Protein AF-A0A257JAI6-F1 (afdb_monomer_lite)

Structure (mmCIF, N/CA/C/O backbone):
data_AF-A0A257JAI6-F1
#
_entry.id   AF-A0A257JAI6-F1
#
loop_
_atom_site.group_PDB
_atom_site.id
_atom_site.type_symbol
_atom_site.label_atom_id
_atom_site.label_alt_id
_atom_site.label_comp_id
_atom_site.label_asym_id
_atom_site.label_entity_id
_atom_site.label_seq_id
_atom_site.pdbx_PDB_ins_code
_atom_site.Cartn_x
_atom_site.Cartn_y
_atom_site.Cartn_z
_atom_site.occupancy
_atom_site.B_iso_or_equiv
_atom_site.auth_seq_id
_atom_site.auth_comp_id
_atom_site.auth_asym_id
_atom_site.auth_atom_id
_atom_site.pdbx_PDB_model_num
ATOM 1 N N . GLY A 1 1 ? -9.715 15.902 6.084 1.00 51.62 1 GLY A N 1
ATOM 2 C CA . GLY A 1 1 ? -9.992 14.665 6.830 1.00 51.62 1 GLY A CA 1
ATOM 3 C C . GLY A 1 1 ? -10.882 13.786 5.987 1.00 51.62 1 GLY A C 1
ATOM 4 O O . GLY A 1 1 ? -11.824 14.300 5.397 1.00 51.62 1 GLY A O 1
ATOM 5 N N . LEU A 1 2 ? -10.547 12.507 5.885 1.00 59.03 2 LEU A N 1
ATOM 6 C CA . LEU A 1 2 ? -11.372 11.481 5.256 1.00 59.03 2 LEU A CA 1
ATOM 7 C C . LEU A 1 2 ? -12.216 10.814 6.349 1.00 59.03 2 LEU A C 1
ATOM 9 O O . LEU A 1 2 ? -11.714 10.567 7.445 1.00 59.03 2 LEU A O 1
ATOM 13 N N . ALA A 1 3 ? -13.475 10.504 6.045 1.00 66.31 3 ALA A N 1
ATOM 14 C CA . ALA A 1 3 ? -14.362 9.726 6.913 1.00 66.31 3 ALA A CA 1
ATOM 15 C C . ALA A 1 3 ? -14.749 8.415 6.203 1.00 66.31 3 ALA A C 1
ATOM 17 O O . ALA A 1 3 ? -15.875 8.284 5.726 1.00 66.31 3 ALA A O 1
ATOM 18 N N . PRO A 1 4 ? -13.803 7.472 6.038 1.00 61.03 4 PRO A N 1
ATOM 19 C CA . PRO A 1 4 ? -14.015 6.278 5.223 1.00 61.03 4 PRO A CA 1
ATOM 20 C C . PRO A 1 4 ? -14.845 5.186 5.927 1.00 61.03 4 PRO A C 1
ATOM 22 O O . PRO A 1 4 ? -15.112 4.148 5.327 1.00 61.03 4 PRO A O 1
ATOM 25 N N . GLY A 1 5 ? -15.264 5.400 7.180 1.00 64.88 5 GLY A N 1
ATOM 26 C CA . GLY A 1 5 ? -15.889 4.372 8.012 1.00 64.88 5 GLY A CA 1
ATOM 27 C C . GLY A 1 5 ? -14.850 3.405 8.588 1.00 64.88 5 GLY A C 1
ATOM 28 O O . GLY A 1 5 ? -13.706 3.783 8.831 1.00 64.88 5 GLY A O 1
ATOM 29 N N . ALA A 1 6 ? -15.241 2.151 8.824 1.00 66.31 6 ALA A N 1
ATOM 30 C CA . ALA A 1 6 ? -14.378 1.134 9.423 1.00 66.31 6 ALA A CA 1
ATOM 31 C C . ALA A 1 6 ? -13.223 0.708 8.486 1.00 66.31 6 ALA A C 1
ATOM 33 O O . ALA A 1 6 ? -13.364 -0.225 7.694 1.00 66.31 6 ALA A O 1
ATOM 34 N N . THR A 1 7 ? -12.072 1.373 8.601 1.00 70.19 7 THR A N 1
ATOM 35 C CA . THR A 1 7 ? -10.822 1.054 7.886 1.00 70.19 7 THR A CA 1
ATOM 36 C C . THR A 1 7 ? -9.715 0.681 8.864 1.00 70.19 7 THR A C 1
ATOM 38 O O . THR A 1 7 ? -9.565 1.354 9.881 1.00 70.19 7 THR A O 1
ATOM 41 N N . ASP A 1 8 ? -8.931 -0.348 8.545 1.00 76.00 8 ASP A N 1
ATOM 42 C CA . ASP A 1 8 ? -7.792 -0.812 9.357 1.00 76.00 8 ASP A CA 1
ATOM 43 C C . ASP A 1 8 ? -6.429 -0.529 8.698 1.00 76.00 8 ASP A C 1
ATOM 45 O O . ASP A 1 8 ? -5.380 -0.725 9.310 1.00 76.00 8 ASP A O 1
ATOM 49 N N . GLY A 1 9 ? -6.429 -0.079 7.44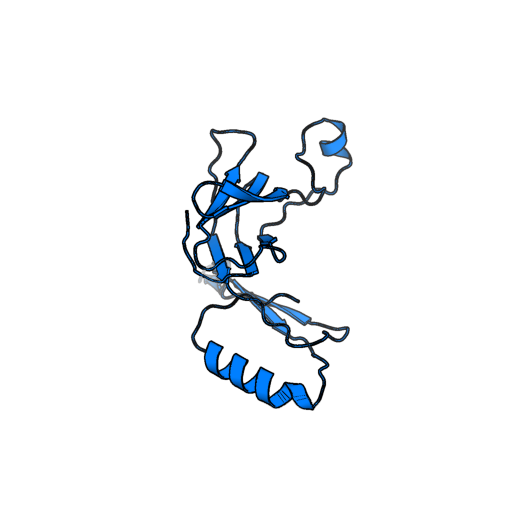0 1.00 74.19 9 GLY A N 1
ATOM 50 C CA . GLY A 1 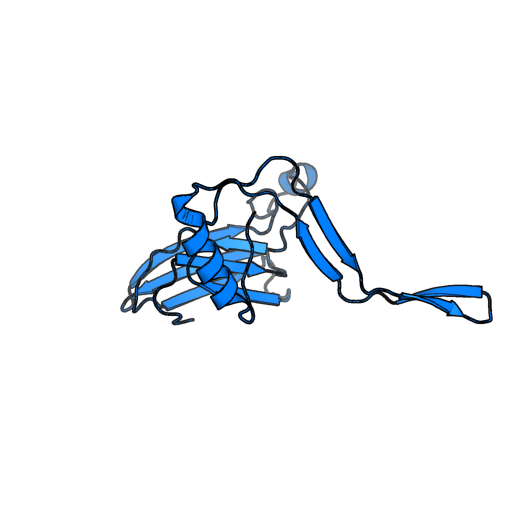9 ? -5.222 0.083 6.648 1.00 74.19 9 GLY A CA 1
ATOM 51 C C . GLY A 1 9 ? -5.299 1.260 5.687 1.00 74.19 9 GLY A C 1
ATOM 52 O O . GLY A 1 9 ? -6.358 1.600 5.153 1.00 74.19 9 GLY A O 1
ATOM 53 N N . GLY A 1 10 ? -4.146 1.877 5.459 1.00 79.88 10 GLY A N 1
ATOM 54 C CA . GLY A 1 10 ? -3.959 2.964 4.516 1.00 79.88 10 GLY A CA 1
ATOM 55 C C . GLY A 1 10 ? -2.653 2.841 3.751 1.00 79.88 10 GLY A C 1
ATOM 56 O O . GLY A 1 10 ? -1.676 2.266 4.230 1.00 79.88 10 GLY A O 1
ATOM 57 N N . ALA A 1 11 ? -2.633 3.407 2.556 1.00 81.44 11 ALA A N 1
ATOM 58 C CA . ALA A 1 11 ? -1.455 3.462 1.719 1.00 81.44 11 ALA A CA 1
ATOM 59 C C . ALA A 1 11 ? -1.380 4.797 0.997 1.00 81.44 11 ALA A C 1
ATOM 61 O O . ALA A 1 11 ? -2.389 5.333 0.532 1.00 81.44 11 ALA A O 1
ATOM 62 N N . VAL A 1 12 ? -0.158 5.295 0.876 1.00 80.12 12 VAL A N 1
ATOM 63 C CA . VAL A 1 12 ? 0.167 6.432 0.024 1.00 80.12 12 VAL A CA 1
ATOM 64 C C . VAL A 1 12 ? 1.160 5.944 -1.016 1.00 80.12 12 VAL A C 1
ATOM 66 O O . VAL A 1 12 ? 2.143 5.294 -0.652 1.00 80.12 12 VAL A O 1
ATOM 69 N N . SER A 1 13 ? 0.906 6.214 -2.294 1.00 81.25 13 SER A N 1
ATOM 70 C CA . SER A 1 13 ? 1.779 5.802 -3.393 1.00 81.25 13 SER A CA 1
ATOM 71 C C . SER A 1 13 ? 2.090 6.944 -4.347 1.00 81.25 13 SER A C 1
ATOM 73 O O . SER A 1 13 ? 1.406 7.971 -4.367 1.00 81.25 13 SER A O 1
ATOM 75 N N . ASP A 1 14 ? 3.164 6.753 -5.115 1.00 78.31 14 ASP A N 1
ATOM 76 C CA . ASP A 1 14 ? 3.725 7.729 -6.054 1.00 78.31 14 ASP A CA 1
ATOM 77 C C . ASP A 1 14 ? 3.801 9.124 -5.429 1.00 78.31 14 ASP A C 1
ATOM 79 O O . ASP A 1 14 ? 3.295 10.114 -5.956 1.00 78.31 14 ASP A O 1
ATOM 83 N N . THR A 1 15 ? 4.341 9.154 -4.210 1.00 78.50 15 THR A N 1
ATOM 84 C CA . THR A 1 15 ? 4.434 10.357 -3.392 1.00 78.50 15 THR A CA 1
ATOM 85 C C . THR A 1 15 ? 5.827 10.934 -3.475 1.00 78.50 15 THR A C 1
ATOM 87 O O . THR A 1 15 ? 6.817 10.209 -3.369 1.00 78.50 15 THR A O 1
ATOM 90 N N . ASP A 1 16 ? 5.882 12.251 -3.607 1.00 82.25 16 ASP A N 1
ATOM 91 C CA . ASP A 1 16 ? 7.112 13.011 -3.511 1.00 82.25 16 ASP A CA 1
ATOM 92 C C . ASP A 1 16 ? 7.036 13.943 -2.297 1.00 82.25 16 ASP A C 1
ATOM 94 O O . ASP A 1 16 ? 6.528 15.066 -2.356 1.00 82.25 16 ASP A O 1
ATOM 98 N N . ALA A 1 17 ? 7.482 13.403 -1.164 1.00 82.44 17 ALA A N 1
ATOM 99 C CA . ALA A 1 17 ? 7.501 14.030 0.151 1.00 82.44 17 ALA A CA 1
ATOM 100 C C . ALA A 1 17 ? 8.676 13.471 0.975 1.00 82.44 17 ALA A C 1
ATOM 102 O O . ALA A 1 17 ? 9.285 12.467 0.610 1.00 82.44 17 ALA A O 1
ATOM 103 N N . GLU A 1 18 ? 8.991 14.117 2.092 1.00 84.12 18 GLU A N 1
ATOM 104 C CA . GLU A 1 18 ? 10.001 13.674 3.064 1.00 84.12 18 GLU A CA 1
ATOM 105 C C . GLU A 1 18 ? 9.395 12.691 4.068 1.00 84.12 18 GLU A C 1
ATOM 107 O O . GLU A 1 18 ? 9.954 11.635 4.367 1.00 84.12 18 GLU A O 1
ATOM 112 N N . SER A 1 19 ? 8.201 13.022 4.562 1.00 85.25 19 SER A N 1
ATOM 113 C CA . SER A 1 19 ? 7.487 12.214 5.542 1.00 85.25 19 SER A CA 1
ATOM 114 C C . SER A 1 19 ? 5.978 12.283 5.346 1.00 85.25 19 SER A C 1
ATOM 116 O O . SER A 1 19 ? 5.446 13.244 4.781 1.00 85.25 19 SER A O 1
ATOM 118 N N . ALA A 1 20 ? 5.290 11.249 5.823 1.00 88.12 20 ALA A N 1
ATOM 119 C CA . ALA A 1 20 ? 3.842 11.205 5.921 1.00 88.12 20 ALA A CA 1
ATOM 120 C C . ALA A 1 20 ? 3.431 10.832 7.346 1.00 88.12 20 ALA A C 1
ATOM 122 O O . ALA A 1 20 ? 3.855 9.813 7.894 1.00 88.12 20 ALA A O 1
ATOM 123 N N . THR A 1 21 ? 2.560 11.649 7.927 1.00 89.62 21 THR A N 1
ATOM 124 C CA . THR A 1 21 ? 1.929 11.406 9.221 1.00 89.62 21 THR A CA 1
ATOM 125 C C . THR A 1 21 ? 0.452 11.100 9.023 1.00 89.62 21 THR A C 1
ATOM 127 O O . THR A 1 21 ? -0.279 11.904 8.448 1.00 89.62 21 THR A O 1
ATOM 130 N N . VAL A 1 22 ? 0.008 9.950 9.522 1.00 88.75 22 VAL A N 1
ATOM 131 C CA . VAL A 1 22 ? -1.403 9.558 9.572 1.00 88.75 22 VAL A CA 1
ATOM 132 C C . VAL A 1 22 ? -1.899 9.711 10.999 1.00 88.75 22 VAL A C 1
ATOM 134 O O . VAL A 1 22 ? -1.319 9.137 11.919 1.00 88.75 22 VAL A O 1
ATOM 137 N N . THR A 1 23 ? -2.986 10.454 11.188 1.00 88.94 23 THR A N 1
ATOM 138 C CA . THR A 1 23 ? -3.669 10.595 12.474 1.00 88.94 23 THR A CA 1
ATOM 139 C C . THR A 1 23 ? -5.116 10.137 12.379 1.00 88.94 23 THR A C 1
ATOM 141 O O . THR A 1 23 ? -5.787 10.348 11.368 1.00 88.94 23 THR A O 1
ATOM 144 N N . LEU A 1 24 ? -5.600 9.505 13.447 1.00 87.44 24 LEU A N 1
ATOM 145 C CA . LEU A 1 24 ? -7.007 9.163 13.623 1.00 87.44 24 LEU A CA 1
ATOM 146 C C . LEU A 1 24 ? -7.572 9.962 14.789 1.00 87.44 24 LEU A C 1
ATOM 148 O O . LEU A 1 24 ? -7.066 9.883 15.915 1.00 87.44 24 LEU A O 1
ATOM 152 N N . THR A 1 25 ? -8.668 10.659 14.523 1.00 88.06 25 THR A N 1
ATOM 153 C CA . THR A 1 25 ? -9.406 11.430 15.518 1.00 88.06 25 THR A CA 1
ATOM 154 C C . THR A 1 25 ? -10.826 10.892 15.625 1.00 88.06 25 THR A C 1
ATOM 156 O O . THR A 1 25 ? -11.506 10.747 14.614 1.00 88.06 25 THR A O 1
ATOM 159 N N . VAL A 1 26 ? -11.304 10.631 16.841 1.00 86.25 26 VAL A N 1
ATOM 160 C CA . VAL A 1 26 ? -12.699 10.242 17.108 1.00 86.25 26 VAL A CA 1
ATOM 161 C C . VAL A 1 26 ? -13.281 11.254 18.082 1.00 86.25 26 VAL A C 1
ATOM 163 O O . VAL A 1 26 ? -12.677 11.546 19.113 1.00 86.25 26 VAL A O 1
ATOM 166 N N . SER A 1 27 ? -14.433 11.832 17.740 1.00 85.12 27 SER A N 1
ATOM 167 C CA . SER A 1 27 ? -15.119 12.831 18.578 1.00 85.12 27 SER A CA 1
ATOM 168 C C . SER A 1 27 ? -14.226 14.006 19.021 1.00 85.12 27 SER A C 1
ATOM 170 O O . SER A 1 27 ? -14.392 14.548 20.109 1.00 85.12 27 SER A O 1
ATOM 172 N N . GLY A 1 28 ? -13.257 14.396 18.185 1.00 81.94 28 GLY A N 1
ATOM 173 C CA . GLY A 1 28 ? -12.327 15.498 18.460 1.00 81.94 28 GLY A CA 1
ATOM 174 C C . GLY A 1 28 ? -11.070 15.128 19.258 1.00 81.94 28 GLY A C 1
ATOM 175 O O . GLY A 1 28 ? -10.186 15.969 19.388 1.00 81.94 28 GLY A O 1
ATOM 176 N N . SER A 1 29 ? -10.933 13.890 19.743 1.00 84.31 29 SER A N 1
ATOM 177 C CA . SER A 1 29 ? -9.711 13.405 20.401 1.00 84.31 29 SER A CA 1
ATOM 178 C C . SER A 1 29 ? -8.861 12.569 19.449 1.00 84.31 29 SER A C 1
ATOM 180 O O . SER A 1 29 ? -9.380 11.687 18.769 1.00 84.31 29 SER A O 1
ATOM 182 N N . GLN A 1 30 ? -7.552 12.830 19.398 1.00 87.69 30 GLN A N 1
ATOM 183 C CA . GLN A 1 30 ? -6.610 12.010 18.634 1.00 87.69 30 GLN A CA 1
ATOM 184 C C . GLN A 1 30 ? -6.343 10.703 19.387 1.00 87.69 30 GLN A C 1
ATOM 186 O O . GLN A 1 30 ? -5.858 10.736 20.516 1.00 87.69 30 GLN A O 1
ATOM 191 N N . 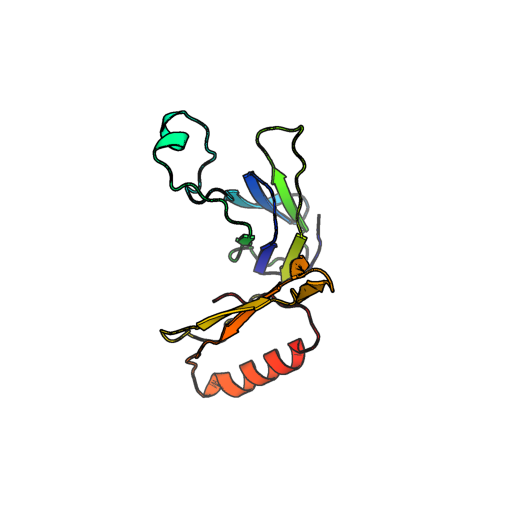LEU A 1 31 ? -6.634 9.564 18.759 1.00 86.25 31 LEU A N 1
ATOM 192 C CA . LEU A 1 31 ? -6.383 8.235 19.336 1.00 86.25 31 LEU A CA 1
ATOM 193 C C . LEU A 1 31 ? -5.177 7.534 18.725 1.00 86.25 31 LEU A C 1
ATOM 195 O O . LEU A 1 31 ? -4.586 6.667 19.360 1.00 86.25 31 LEU A O 1
ATOM 199 N N . TYR A 1 32 ? -4.812 7.899 17.502 1.00 87.75 32 TYR A N 1
ATOM 200 C CA . TYR A 1 32 ? -3.698 7.282 16.806 1.00 87.75 32 TYR A CA 1
ATOM 201 C C . TYR A 1 32 ? -2.929 8.330 16.018 1.00 87.75 32 TYR A C 1
ATOM 203 O O . TYR A 1 32 ? -3.511 9.249 15.440 1.00 87.75 32 TYR A O 1
ATOM 211 N N . THR A 1 33 ? -1.612 8.181 16.017 1.00 91.31 33 THR A N 1
ATOM 212 C CA . THR A 1 33 ? -0.701 8.942 15.176 1.00 91.31 33 THR A CA 1
ATOM 213 C C . THR A 1 33 ? 0.452 8.041 14.783 1.00 91.31 33 THR A C 1
ATOM 215 O O . THR A 1 33 ? 1.005 7.328 15.623 1.00 91.31 33 THR A O 1
ATOM 218 N N . ARG A 1 34 ? 0.815 8.069 13.505 1.00 88.12 34 ARG A N 1
ATOM 219 C CA . ARG A 1 34 ? 1.992 7.375 13.008 1.00 88.12 34 ARG A CA 1
ATOM 220 C C . ARG A 1 34 ? 2.665 8.189 11.926 1.00 88.12 34 ARG A C 1
ATOM 222 O O . ARG A 1 34 ? 2.039 8.536 10.930 1.00 88.12 34 ARG A O 1
ATOM 229 N N . ASN A 1 35 ? 3.946 8.464 12.136 1.00 89.06 35 ASN A N 1
ATOM 230 C CA . ASN A 1 35 ? 4.808 9.131 11.174 1.00 89.06 35 ASN A CA 1
ATOM 231 C C . ASN A 1 35 ? 5.758 8.105 10.544 1.00 89.06 35 ASN A C 1
ATOM 233 O O . ASN A 1 35 ? 6.311 7.258 11.248 1.00 89.06 35 ASN A O 1
ATOM 237 N N . GLN A 1 36 ? 5.926 8.173 9.228 1.00 85.06 36 GLN A N 1
ATOM 238 C CA . GLN A 1 36 ? 6.909 7.400 8.482 1.00 85.06 36 GLN A CA 1
ATOM 239 C C . GLN A 1 36 ? 7.661 8.305 7.499 1.00 85.06 36 GLN A C 1
ATOM 241 O O . GLN A 1 36 ? 7.071 9.176 6.860 1.00 85.06 36 GLN A O 1
ATOM 246 N N . SER A 1 37 ? 8.966 8.063 7.362 1.00 83.94 37 SER A N 1
ATOM 247 C CA . SER A 1 37 ? 9.823 8.745 6.389 1.00 83.94 37 SER A CA 1
ATOM 248 C C . SER A 1 37 ? 9.846 8.001 5.052 1.00 83.94 37 SER A C 1
ATOM 250 O O . SER A 1 37 ? 9.898 6.765 5.011 1.00 83.94 37 SER A O 1
ATOM 252 N N . PHE A 1 38 ? 9.853 8.764 3.958 1.00 80.62 38 PHE A N 1
ATOM 253 C CA . PHE A 1 38 ? 10.113 8.247 2.617 1.00 80.62 38 PHE A CA 1
ATOM 254 C C . PHE A 1 38 ? 11.604 7.986 2.379 1.00 80.62 38 PHE A C 1
ATOM 256 O O . PHE A 1 38 ? 11.948 7.270 1.444 1.00 80.62 38 PHE A O 1
ATOM 263 N N . ASN A 1 39 ? 12.511 8.482 3.218 1.00 79.19 39 ASN A N 1
ATOM 264 C CA . ASN A 1 39 ? 13.930 8.161 3.088 1.00 79.19 39 ASN A CA 1
ATOM 265 C C . ASN A 1 39 ? 14.169 6.687 3.454 1.00 79.19 39 ASN A C 1
ATOM 267 O O . ASN A 1 39 ? 13.611 6.159 4.422 1.00 79.19 39 ASN A O 1
ATOM 271 N N . VAL A 1 40 ? 14.996 5.990 2.671 1.00 69.69 40 VAL A N 1
ATOM 272 C CA . VAL A 1 40 ? 15.295 4.564 2.892 1.00 69.69 40 VAL A CA 1
ATOM 273 C C . VAL A 1 40 ? 15.969 4.334 4.250 1.00 69.69 40 VAL A C 1
ATOM 275 O O . VAL A 1 40 ? 15.682 3.322 4.887 1.00 69.69 40 VAL A O 1
ATOM 278 N N . GLY A 1 41 ? 16.753 5.303 4.736 1.00 63.03 41 GLY A N 1
ATOM 279 C CA . GLY A 1 41 ? 17.342 5.309 6.081 1.00 63.03 41 GLY A CA 1
ATOM 280 C C . GLY A 1 41 ? 16.340 5.474 7.233 1.00 63.03 41 GLY A C 1
ATOM 281 O O . GLY A 1 41 ? 16.689 5.233 8.383 1.00 63.03 41 GLY A O 1
ATOM 282 N N . GLY A 1 42 ? 15.082 5.840 6.955 1.00 60.84 42 GLY A N 1
ATOM 283 C CA . GLY A 1 42 ? 14.044 6.043 7.973 1.00 60.84 42 GLY A CA 1
ATOM 284 C C . GLY A 1 42 ? 14.134 7.376 8.727 1.00 60.84 42 GLY A C 1
ATOM 285 O O . GLY A 1 42 ? 13.200 7.720 9.450 1.00 60.84 42 GLY A O 1
ATOM 286 N N . THR A 1 43 ? 15.202 8.143 8.520 1.00 59.28 43 THR A N 1
ATOM 287 C CA . THR A 1 43 ? 15.445 9.481 9.074 1.00 59.28 43 THR A CA 1
ATOM 288 C C . THR A 1 43 ? 15.458 10.541 7.971 1.00 59.28 43 THR A C 1
ATOM 290 O O . THR A 1 43 ? 15.706 10.243 6.802 1.00 59.28 43 THR A O 1
ATOM 293 N N . ALA A 1 44 ? 15.130 11.789 8.313 1.00 53.72 44 ALA A N 1
ATOM 294 C CA . ALA A 1 44 ? 15.420 12.925 7.436 1.00 53.72 44 ALA A CA 1
ATOM 295 C C . ALA A 1 44 ? 16.947 13.039 7.264 1.00 53.72 44 ALA A C 1
ATOM 297 O O . ALA A 1 44 ? 17.684 12.833 8.235 1.00 53.72 44 ALA A O 1
ATOM 298 N N . ILE A 1 45 ? 17.428 13.316 6.047 1.00 54.47 45 ILE A N 1
ATOM 299 C CA . ILE A 1 45 ? 18.866 13.499 5.789 1.00 54.47 45 ILE A CA 1
ATOM 300 C C . ILE A 1 45 ? 19.245 14.890 6.306 1.00 54.47 45 ILE A C 1
ATOM 302 O O . ILE A 1 45 ? 19.251 15.859 5.556 1.00 54.47 45 ILE A O 1
ATOM 306 N N . ASP A 1 46 ? 19.539 14.982 7.601 1.00 54.94 46 ASP A N 1
ATOM 307 C CA . ASP A 1 46 ? 19.612 16.272 8.307 1.00 54.94 46 ASP A CA 1
ATOM 308 C C . ASP A 1 46 ? 21.031 16.617 8.811 1.00 54.94 46 ASP A C 1
ATOM 310 O O . ASP A 1 46 ? 21.249 17.540 9.593 1.00 54.94 46 ASP A O 1
ATOM 314 N N . ASN A 1 47 ? 22.050 15.855 8.393 1.00 52.09 47 ASN A N 1
ATOM 315 C CA . ASN A 1 47 ? 23.447 16.159 8.702 1.00 52.09 47 ASN A CA 1
ATOM 316 C C . ASN A 1 47 ? 24.421 15.646 7.624 1.00 52.09 47 ASN A C 1
ATOM 318 O O . ASN A 1 47 ? 24.108 14.761 6.825 1.00 52.09 47 ASN A O 1
ATOM 322 N N . TRP A 1 48 ? 25.638 16.207 7.627 1.00 56.66 48 TRP A N 1
ATOM 323 C CA . TRP A 1 48 ? 26.698 15.887 6.661 1.00 56.66 48 TRP A CA 1
ATOM 324 C C . TRP A 1 48 ? 27.056 14.394 6.632 1.00 56.66 48 TRP A C 1
ATOM 326 O O . TRP A 1 48 ? 27.438 13.877 5.588 1.00 56.66 48 TRP A O 1
ATOM 336 N N . PHE A 1 49 ? 26.941 13.696 7.764 1.00 48.50 49 PHE A N 1
ATOM 337 C CA . PHE A 1 49 ? 27.307 12.290 7.886 1.00 48.50 49 PHE A CA 1
ATOM 338 C C . PHE A 1 49 ? 26.249 11.390 7.232 1.00 48.50 49 PHE A C 1
ATOM 340 O O . PHE A 1 49 ? 26.596 10.497 6.462 1.00 48.50 49 PHE A O 1
ATOM 347 N N . SER A 1 50 ? 24.963 11.682 7.443 1.00 54.19 50 SER A N 1
ATOM 348 C CA . SER A 1 50 ? 23.847 11.003 6.778 1.00 54.19 50 SER A CA 1
ATOM 349 C C . SER A 1 50 ? 23.923 11.132 5.254 1.00 54.19 50 SER A C 1
ATOM 351 O O . SER A 1 50 ? 23.667 10.161 4.553 1.00 54.19 50 SER A O 1
ATOM 353 N N . TRP A 1 51 ? 24.385 12.273 4.727 1.00 53.72 51 TRP A N 1
ATOM 354 C CA . TRP A 1 51 ? 24.600 12.450 3.284 1.00 53.72 51 TRP A CA 1
ATOM 355 C C . TRP A 1 51 ? 25.606 11.442 2.700 1.00 53.72 51 TRP A C 1
ATOM 357 O O . TRP A 1 51 ? 25.386 10.906 1.617 1.00 53.72 51 TRP A O 1
ATOM 367 N N . PHE A 1 52 ? 26.716 11.182 3.402 1.00 53.22 52 PHE A N 1
ATOM 368 C CA . PHE A 1 52 ? 27.793 10.320 2.897 1.00 53.22 52 PHE A CA 1
ATOM 369 C C . PHE A 1 52 ? 27.582 8.831 3.179 1.00 53.22 52 PHE A C 1
ATOM 371 O O . PHE A 1 52 ? 28.133 8.003 2.452 1.00 53.22 52 PHE A O 1
ATOM 378 N N . PHE A 1 53 ? 26.844 8.488 4.237 1.00 52.75 53 PHE A N 1
ATOM 379 C CA . PHE A 1 53 ? 26.853 7.131 4.786 1.00 52.75 53 PHE A CA 1
ATOM 380 C C . PHE A 1 53 ? 25.472 6.487 4.946 1.00 52.75 53 PHE A C 1
ATOM 382 O O . PHE A 1 53 ? 25.419 5.288 5.225 1.00 52.75 53 PHE A O 1
ATOM 389 N N . GLU A 1 54 ? 24.361 7.211 4.758 1.00 57.88 54 GLU A N 1
ATOM 390 C CA . GLU A 1 54 ? 23.051 6.558 4.693 1.00 57.88 54 GLU A CA 1
ATOM 391 C C . GLU A 1 54 ? 22.810 5.916 3.318 1.00 57.88 54 GLU A C 1
ATOM 393 O O . GLU A 1 54 ? 23.305 6.401 2.296 1.00 57.88 54 GLU A O 1
ATOM 398 N N . PRO A 1 55 ? 22.028 4.823 3.259 1.00 54.00 55 PRO A N 1
ATOM 399 C CA . PRO A 1 55 ? 21.584 4.259 1.994 1.00 54.00 55 PRO A CA 1
ATOM 400 C C . PRO A 1 55 ? 20.829 5.319 1.179 1.00 54.00 55 PRO A C 1
ATOM 402 O O . PRO A 1 55 ? 19.711 5.706 1.525 1.00 54.00 55 PRO A O 1
ATOM 405 N N . VAL A 1 56 ? 21.438 5.786 0.087 1.00 57.34 56 VAL A N 1
ATOM 406 C CA . VAL A 1 56 ? 20.832 6.786 -0.797 1.00 57.34 56 VAL A CA 1
ATOM 407 C C . VAL A 1 56 ? 19.653 6.147 -1.524 1.00 57.34 56 VAL A C 1
ATOM 409 O O . VAL A 1 56 ? 19.819 5.311 -2.411 1.00 57.34 56 VAL A O 1
ATOM 412 N N . GLY A 1 57 ? 18.442 6.533 -1.135 1.00 62.69 57 GLY A N 1
ATOM 413 C CA . GLY A 1 57 ? 17.220 6.085 -1.781 1.00 62.69 57 GLY A CA 1
ATOM 414 C C . GLY A 1 57 ? 15.989 6.724 -1.156 1.00 62.69 57 GLY A C 1
ATOM 415 O O . GLY A 1 57 ? 15.919 6.921 0.058 1.00 62.69 57 GLY A O 1
ATOM 416 N N . ARG A 1 58 ? 14.997 7.022 -1.996 1.00 69.94 58 ARG A N 1
ATOM 417 C CA . ARG A 1 58 ? 13.654 7.411 -1.566 1.00 69.94 58 ARG A CA 1
ATOM 418 C C . ARG A 1 58 ? 12.675 6.299 -1.903 1.00 69.94 58 ARG A C 1
ATOM 420 O O . ARG A 1 58 ? 12.650 5.784 -3.019 1.00 69.94 58 ARG A O 1
ATOM 427 N N . LYS A 1 59 ? 11.859 5.940 -0.925 1.00 78.69 59 LYS A N 1
ATOM 428 C CA . LYS A 1 59 ? 10.622 5.196 -1.117 1.00 78.69 59 LYS A CA 1
ATOM 429 C C . LYS A 1 59 ? 9.648 6.134 -1.821 1.00 78.69 59 LYS A C 1
ATOM 431 O O . LYS A 1 59 ? 9.588 7.312 -1.497 1.00 78.69 59 LYS A O 1
ATOM 436 N N . SER A 1 60 ? 8.869 5.611 -2.756 1.00 76.75 60 SER A N 1
ATOM 437 C CA . SER A 1 60 ? 7.767 6.355 -3.380 1.00 76.75 60 SER A CA 1
ATOM 438 C C . SER A 1 60 ? 6.411 5.996 -2.772 1.00 76.75 60 SER A C 1
ATOM 440 O O . SER A 1 60 ? 5.379 6.510 -3.197 1.00 76.75 60 SER A O 1
ATOM 442 N N . SER A 1 61 ? 6.370 5.052 -1.827 1.00 81.50 61 SER A N 1
ATOM 443 C CA . SER A 1 61 ? 5.131 4.559 -1.225 1.00 81.50 61 SER A CA 1
ATOM 444 C C . SER A 1 61 ? 5.339 4.164 0.233 1.00 81.50 61 SER A C 1
ATOM 446 O O . SER A 1 61 ? 6.396 3.638 0.588 1.00 81.50 61 SER A O 1
ATOM 448 N N . LEU A 1 62 ? 4.324 4.401 1.063 1.00 84.00 62 LEU A N 1
ATOM 449 C CA . LEU A 1 62 ? 4.295 4.049 2.485 1.00 84.00 62 LEU A CA 1
ATOM 450 C C . LEU A 1 62 ? 2.985 3.336 2.824 1.00 84.00 62 LEU A C 1
ATOM 452 O O . LEU A 1 62 ? 1.925 3.673 2.292 1.00 84.00 62 LEU A O 1
ATOM 456 N N . LEU A 1 63 ? 3.075 2.358 3.727 1.00 85.19 63 LEU A N 1
ATOM 457 C CA . LEU A 1 63 ? 1.954 1.536 4.176 1.00 85.19 63 LEU A CA 1
ATOM 458 C C . LEU A 1 63 ? 1.718 1.745 5.675 1.00 85.19 63 LEU A C 1
ATOM 460 O O . LEU A 1 63 ? 2.638 1.649 6.492 1.00 85.19 63 LEU A O 1
ATOM 464 N N . PHE A 1 64 ? 0.463 1.983 6.033 1.00 86.12 64 PHE A N 1
ATOM 465 C CA . PHE A 1 64 ? -0.020 2.156 7.398 1.00 86.12 64 PHE A CA 1
ATOM 466 C C . PHE A 1 64 ? -1.045 1.056 7.672 1.00 86.12 64 PHE A C 1
ATOM 468 O O . PHE A 1 64 ? -2.227 1.230 7.404 1.00 86.12 64 PHE A O 1
ATOM 475 N N . LEU A 1 65 ? -0.579 -0.103 8.134 1.00 84.25 65 LEU A N 1
ATOM 476 C CA . LEU A 1 65 ? -1.386 -1.328 8.277 1.00 84.25 65 LEU A CA 1
ATOM 477 C C . LEU A 1 65 ? -1.921 -1.554 9.701 1.00 84.25 65 LEU A C 1
ATOM 479 O O . LEU A 1 65 ? -2.558 -2.560 9.987 1.00 84.25 65 LEU A O 1
ATOM 483 N N . ASP A 1 66 ? -1.626 -0.633 10.606 1.00 83.75 66 ASP A N 1
ATOM 484 C CA . ASP A 1 66 ? -1.894 -0.692 12.041 1.00 83.75 66 ASP A CA 1
ATOM 485 C C . ASP A 1 66 ? -2.865 0.410 12.486 1.00 83.75 66 ASP A C 1
ATOM 487 O O . ASP A 1 66 ? -2.846 0.834 13.640 1.00 83.75 66 ASP A O 1
ATOM 491 N N . VAL A 1 67 ? -3.708 0.901 11.570 1.00 83.38 67 VAL A N 1
ATOM 492 C CA . VAL A 1 67 ? -4.685 1.948 11.882 1.00 83.38 67 VAL A CA 1
ATOM 493 C C . VAL A 1 67 ? -5.842 1.324 12.672 1.00 83.38 67 VAL A C 1
ATOM 495 O O . VAL A 1 67 ? -6.493 0.404 12.177 1.00 83.38 67 VAL A O 1
ATOM 498 N N . PRO A 1 68 ? -6.150 1.803 13.891 1.00 83.00 68 PRO A N 1
ATOM 499 C CA . PRO A 1 68 ? -7.279 1.285 14.653 1.00 83.00 68 PRO A CA 1
ATOM 500 C C . PRO A 1 68 ? -8.623 1.527 13.951 1.00 83.00 68 PRO A C 1
ATOM 502 O O . PRO A 1 68 ? -8.884 2.619 13.446 1.00 83.00 68 PRO A O 1
ATOM 505 N N . VAL A 1 69 ? -9.509 0.529 13.981 1.00 81.50 69 VAL A N 1
ATOM 506 C CA . VAL A 1 69 ? -10.824 0.599 13.328 1.00 81.50 69 VAL A CA 1
ATOM 507 C C . VAL A 1 69 ? -11.831 1.329 14.211 1.00 81.50 69 VAL A C 1
ATOM 509 O O . VAL A 1 69 ? -12.174 0.852 15.291 1.00 81.50 69 VAL A O 1
ATOM 512 N N . TYR A 1 70 ? -12.364 2.450 13.721 1.00 80.25 70 TYR A N 1
ATOM 513 C CA . TYR A 1 70 ? -13.440 3.193 14.378 1.00 80.25 70 TYR A CA 1
ATOM 514 C C . TYR A 1 70 ? -14.479 3.667 13.359 1.00 80.25 70 TYR A C 1
ATOM 516 O O . TYR A 1 70 ? -14.138 4.324 12.381 1.00 80.25 70 TYR A O 1
ATOM 524 N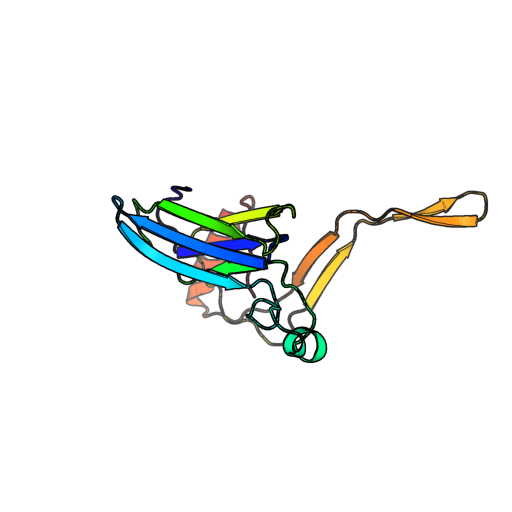 N . GLU A 1 71 ? -15.758 3.378 13.610 1.00 72.44 71 GLU A N 1
ATOM 525 C CA . GLU A 1 71 ? -16.866 3.709 12.698 1.00 72.44 71 GLU A CA 1
ATOM 526 C C . GLU A 1 71 ? -17.031 5.224 12.484 1.00 72.44 71 GLU A C 1
ATOM 528 O O . GLU A 1 71 ? -17.239 5.674 11.361 1.00 72.44 71 GLU A O 1
ATOM 533 N N . ALA A 1 72 ? -16.861 6.018 13.546 1.00 78.56 72 ALA A N 1
ATOM 534 C CA . ALA A 1 72 ? -16.919 7.483 13.513 1.00 78.56 72 ALA A CA 1
ATOM 535 C C . ALA A 1 72 ? -15.524 8.147 13.478 1.00 78.56 72 ALA A C 1
ATOM 537 O O . ALA A 1 72 ? -15.360 9.293 13.902 1.00 78.56 72 ALA A O 1
ATOM 538 N N . GLY A 1 73 ? -14.498 7.414 13.036 1.00 80.75 73 GLY A N 1
ATOM 539 C CA . GLY A 1 73 ? -13.129 7.913 12.953 1.00 80.75 73 GLY A CA 1
ATOM 540 C C . GLY A 1 73 ? -12.900 8.847 11.765 1.00 80.75 73 GLY A C 1
ATOM 541 O O . GLY A 1 73 ? -13.320 8.567 10.643 1.00 80.75 73 GLY A O 1
ATOM 542 N N . VAL A 1 74 ? -12.194 9.952 12.003 1.00 84.56 74 VAL A N 1
ATOM 543 C CA . VAL A 1 74 ? -11.693 10.854 10.960 1.00 84.56 74 VAL A CA 1
ATOM 544 C C . VAL A 1 74 ? -10.200 10.626 10.796 1.00 84.56 74 VAL A C 1
ATOM 546 O O . VAL A 1 74 ? -9.424 10.885 11.718 1.00 84.56 74 VAL A O 1
ATOM 549 N N . ILE A 1 75 ? -9.797 10.183 9.607 1.00 86.56 75 ILE A N 1
ATOM 550 C CA . ILE A 1 75 ? -8.390 10.005 9.253 1.00 86.56 75 ILE A CA 1
ATOM 551 C C . ILE A 1 75 ? -7.868 11.288 8.609 1.00 86.56 75 ILE A C 1
ATOM 553 O O . ILE A 1 75 ? -8.459 11.830 7.669 1.00 86.56 75 ILE A O 1
ATOM 557 N N . THR A 1 76 ? -6.737 11.778 9.103 1.00 87.94 76 THR A N 1
ATOM 558 C CA . THR A 1 76 ? -6.007 12.897 8.508 1.00 87.94 76 THR A CA 1
ATOM 559 C C . THR A 1 76 ? -4.620 12.432 8.108 1.00 87.94 76 THR A C 1
ATOM 561 O O . THR A 1 76 ? -3.919 11.802 8.891 1.00 87.94 76 THR A O 1
ATOM 564 N N . VAL A 1 77 ? -4.236 12.735 6.870 1.00 87.75 77 VAL A N 1
ATOM 565 C CA . VAL A 1 77 ? -2.902 12.448 6.346 1.00 87.75 77 VAL A CA 1
ATOM 566 C C . VAL A 1 77 ? -2.226 13.770 6.057 1.00 87.75 77 VAL A C 1
ATOM 568 O O . VAL A 1 77 ? -2.748 14.579 5.290 1.00 87.75 77 VAL A O 1
ATOM 571 N N . THR A 1 78 ? -1.074 13.975 6.677 1.00 89.31 78 THR A N 1
ATOM 572 C CA . THR A 1 78 ? -0.239 15.155 6.493 1.00 89.31 78 THR A CA 1
ATOM 573 C C . THR A 1 78 ? 1.073 14.710 5.877 1.00 89.31 78 THR A C 1
ATOM 575 O O . THR A 1 78 ? 1.764 13.870 6.445 1.00 89.31 78 THR A O 1
ATOM 578 N N . MET A 1 79 ? 1.416 15.268 4.722 1.00 87.25 79 MET A N 1
ATOM 579 C CA . MET A 1 79 ? 2.686 15.017 4.043 1.00 87.25 79 MET A CA 1
ATOM 580 C C . MET A 1 79 ? 3.516 16.291 4.075 1.00 87.25 79 MET A C 1
ATOM 582 O O . MET A 1 79 ? 2.977 17.378 3.862 1.00 87.25 79 MET A O 1
ATOM 586 N N . THR A 1 80 ? 4.807 16.164 4.358 1.00 87.88 80 THR A N 1
ATOM 587 C CA . THR A 1 80 ? 5.700 17.315 4.526 1.00 87.88 80 THR A CA 1
ATOM 588 C C . THR A 1 80 ? 6.989 17.148 3.739 1.00 87.88 80 THR A C 1
ATOM 590 O O . THR A 1 80 ? 7.399 16.034 3.407 1.00 87.88 80 THR A O 1
ATOM 593 N N . ARG A 1 81 ? 7.626 18.284 3.457 1.00 82.50 81 ARG A N 1
ATOM 594 C CA . ARG A 1 81 ? 9.012 18.404 3.009 1.00 82.50 81 ARG A CA 1
ATOM 595 C C . ARG A 1 81 ? 9.747 19.382 3.909 1.00 82.50 81 ARG A C 1
ATOM 597 O O . ARG A 1 81 ? 9.109 20.266 4.482 1.00 82.50 81 ARG A O 1
ATOM 604 N N . ASP A 1 82 ? 11.064 19.241 3.977 1.00 78.56 82 ASP A N 1
ATOM 605 C CA . ASP A 1 82 ? 11.910 20.118 4.787 1.00 78.56 82 ASP A CA 1
ATOM 606 C C . ASP A 1 82 ? 11.912 21.559 4.263 1.00 78.56 82 ASP A C 1
ATOM 608 O O . ASP A 1 82 ? 11.876 22.513 5.041 1.00 78.56 82 ASP A O 1
ATOM 612 N N . ASN A 1 83 ? 11.875 21.733 2.937 1.00 75.81 83 ASN A N 1
ATOM 613 C CA . ASN A 1 83 ? 11.711 23.038 2.311 1.00 75.81 83 ASN A CA 1
ATOM 614 C C . ASN A 1 83 ? 10.226 23.313 1.990 1.00 75.81 83 ASN A C 1
ATOM 616 O O . ASN A 1 83 ? 9.662 22.644 1.121 1.00 75.81 83 ASN A O 1
ATOM 620 N N . PRO A 1 84 ? 9.589 24.331 2.601 1.00 72.75 84 PRO A N 1
ATOM 621 C CA . PRO A 1 84 ? 8.187 24.673 2.340 1.00 72.75 84 PRO A CA 1
ATOM 622 C C . PRO A 1 84 ? 7.912 25.158 0.910 1.00 72.75 84 PRO A C 1
ATOM 624 O O . PRO A 1 84 ? 6.754 25.219 0.502 1.00 72.75 84 PRO A O 1
ATOM 627 N N . ALA A 1 85 ? 8.951 25.558 0.168 1.00 74.75 85 ALA A N 1
ATOM 628 C CA . ALA A 1 85 ? 8.834 25.977 -1.228 1.00 74.75 85 ALA A CA 1
ATOM 629 C C . ALA A 1 85 ? 8.761 24.794 -2.209 1.00 74.75 85 ALA A C 1
ATOM 631 O O . ALA A 1 85 ? 8.374 24.984 -3.364 1.00 74.75 85 ALA A O 1
ATOM 632 N N . ASP A 1 86 ? 9.121 23.588 -1.766 1.00 80.94 86 ASP A N 1
ATOM 633 C CA . ASP A 1 86 ? 9.068 22.397 -2.601 1.00 80.94 86 ASP A CA 1
ATOM 634 C C . ASP A 1 86 ? 7.637 21.858 -2.666 1.00 80.94 86 ASP A C 1
ATOM 636 O O . ASP A 1 86 ? 6.926 21.753 -1.663 1.00 80.94 86 ASP A O 1
ATOM 640 N N . LEU A 1 87 ? 7.215 21.462 -3.865 1.00 79.44 87 LEU A N 1
ATOM 641 C CA . LEU A 1 87 ? 5.902 20.866 -4.065 1.00 79.44 87 LEU A CA 1
ATOM 642 C C . LEU A 1 87 ? 5.848 19.468 -3.437 1.00 79.44 87 LEU A C 1
ATOM 644 O O . LEU A 1 87 ? 6.706 18.615 -3.675 1.00 79.44 87 LEU A O 1
ATOM 648 N N . VAL A 1 88 ? 4.791 19.233 -2.664 1.00 84.81 88 VAL A N 1
ATOM 649 C CA . VAL A 1 88 ? 4.393 17.900 -2.212 1.00 84.81 88 VAL A CA 1
ATOM 650 C C . VAL A 1 88 ? 3.388 17.348 -3.214 1.00 84.81 88 VAL A C 1
ATOM 652 O O . VAL A 1 88 ? 2.396 18.007 -3.529 1.00 84.81 88 VAL A O 1
ATOM 655 N N . SER A 1 89 ? 3.629 16.137 -3.712 1.00 84.56 89 SER A N 1
ATOM 656 C CA . SER A 1 89 ? 2.707 15.452 -4.623 1.00 84.56 89 SER A CA 1
ATOM 657 C C . SER A 1 89 ? 2.399 14.043 -4.131 1.00 84.56 89 SER A C 1
ATOM 659 O O . SER A 1 89 ? 3.233 13.410 -3.493 1.00 84.56 89 SER A O 1
ATOM 661 N N . CYS A 1 90 ? 1.183 13.570 -4.400 1.00 82.69 90 CYS A N 1
ATOM 662 C CA . CYS A 1 90 ? 0.704 12.239 -4.043 1.00 82.69 90 CYS A CA 1
ATOM 663 C C . CYS A 1 90 ? -0.145 11.710 -5.200 1.00 82.69 90 CYS A C 1
ATOM 665 O O . CYS A 1 90 ? -1.200 12.276 -5.493 1.00 82.69 90 CYS A O 1
ATOM 667 N N . GLY A 1 91 ? 0.308 10.636 -5.848 1.00 79.44 91 GLY A N 1
ATOM 668 C CA . GLY A 1 91 ? -0.412 10.022 -6.963 1.00 79.44 91 GLY A CA 1
ATOM 669 C C . GLY A 1 91 ? -1.657 9.252 -6.526 1.00 79.44 91 GLY A C 1
ATOM 670 O O . GLY A 1 91 ? -2.702 9.372 -7.164 1.00 79.44 91 GLY A O 1
ATOM 671 N N . ALA A 1 92 ? -1.583 8.507 -5.418 1.00 81.81 92 ALA A N 1
ATOM 672 C CA . ALA A 1 92 ? -2.756 7.841 -4.859 1.00 81.81 92 ALA A CA 1
ATOM 673 C C . ALA A 1 92 ? -2.729 7.769 -3.330 1.00 81.81 92 ALA A C 1
ATOM 675 O O . ALA A 1 92 ? -1.704 7.489 -2.708 1.00 81.81 92 ALA A O 1
ATOM 676 N N . LEU A 1 93 ? -3.906 7.980 -2.741 1.00 84.12 93 LEU A N 1
ATOM 677 C CA . LEU A 1 93 ? -4.172 7.809 -1.320 1.00 84.12 93 LEU A CA 1
ATOM 678 C C . LEU A 1 93 ? -5.332 6.829 -1.167 1.00 84.12 93 LEU A C 1
ATOM 680 O O . LEU A 1 93 ? -6.442 7.111 -1.618 1.00 84.12 93 LEU A O 1
ATOM 684 N N . LEU A 1 94 ? -5.074 5.685 -0.541 1.00 84.00 94 LEU A N 1
ATOM 685 C CA . LEU A 1 94 ? -6.061 4.628 -0.357 1.00 84.00 94 LEU A CA 1
ATOM 686 C C . LEU A 1 94 ? -6.236 4.336 1.129 1.00 84.00 94 LEU A C 1
ATOM 688 O O . LEU A 1 94 ? -5.255 4.195 1.852 1.00 84.00 94 LEU A O 1
ATOM 692 N N . PHE A 1 95 ? -7.486 4.199 1.563 1.00 83.88 95 PHE A N 1
ATOM 693 C CA . PHE A 1 95 ? -7.846 3.682 2.881 1.00 83.88 95 PHE A CA 1
ATOM 694 C C . PHE A 1 95 ? -8.907 2.611 2.717 1.00 83.88 95 PHE A C 1
ATOM 696 O O . PHE A 1 95 ? -9.838 2.767 1.925 1.00 83.88 95 PHE A O 1
ATOM 703 N N . GLY A 1 96 ? -8.760 1.519 3.452 1.00 82.50 96 GLY A N 1
ATOM 704 C CA . GLY A 1 96 ? -9.640 0.376 3.311 1.00 82.50 96 GLY A CA 1
ATOM 705 C C . GLY A 1 96 ? -9.473 -0.631 4.431 1.00 82.50 96 GLY A C 1
ATOM 706 O O . GLY A 1 96 ? -8.856 -0.356 5.461 1.00 82.50 96 GLY A O 1
ATOM 707 N N . ARG A 1 97 ? -10.071 -1.799 4.209 1.00 82.00 97 ARG A N 1
ATOM 708 C CA . ARG A 1 97 ? -9.931 -2.952 5.086 1.00 82.00 97 ARG A CA 1
ATOM 709 C C . ARG A 1 97 ? -8.950 -3.945 4.480 1.00 82.00 97 ARG A C 1
ATOM 711 O O . ARG A 1 97 ? -9.049 -4.260 3.294 1.00 82.00 97 ARG A O 1
ATOM 718 N N . GLN A 1 98 ? -8.029 -4.430 5.290 1.00 83.69 98 GLN A N 1
ATOM 719 C CA . GLN A 1 98 ? -7.041 -5.417 4.912 1.00 83.69 98 GLN A CA 1
ATOM 720 C C . GLN A 1 98 ? -7.696 -6.793 4.818 1.00 83.69 98 GLN A C 1
ATOM 722 O O . GLN A 1 98 ? -8.610 -7.139 5.569 1.00 83.69 98 GLN A O 1
ATOM 727 N N . PHE A 1 99 ? -7.228 -7.586 3.861 1.00 82.38 99 PHE A N 1
ATOM 728 C CA . PHE A 1 99 ? -7.657 -8.964 3.688 1.00 82.38 99 PHE A CA 1
ATOM 729 C C . PHE A 1 99 ? -6.440 -9.829 3.376 1.00 82.38 99 PHE A C 1
ATOM 731 O O . PHE A 1 99 ? -5.848 -9.720 2.302 1.00 82.38 99 PHE A O 1
ATOM 738 N N . THR A 1 100 ? -6.061 -10.678 4.328 1.00 82.88 100 THR A N 1
ATOM 739 C CA . THR A 1 100 ? -4.927 -11.592 4.179 1.00 82.88 100 THR A CA 1
ATOM 740 C C . THR A 1 100 ? -5.367 -12.848 3.437 1.00 82.88 100 THR A C 1
ATOM 742 O O . THR A 1 100 ? -6.295 -13.531 3.863 1.00 82.88 100 THR A O 1
ATOM 745 N N . ILE A 1 101 ? -4.690 -13.159 2.331 1.00 82.44 101 ILE A N 1
ATOM 746 C CA . ILE A 1 101 ? -5.015 -14.311 1.477 1.00 82.44 101 ILE A CA 1
ATOM 747 C C . ILE A 1 101 ? -4.256 -15.574 1.905 1.00 82.44 101 ILE A C 1
ATOM 749 O O . ILE A 1 101 ? -4.803 -16.673 1.837 1.00 82.44 101 ILE A O 1
ATOM 753 N N . GLY A 1 102 ? -3.005 -15.431 2.342 1.00 80.88 102 GLY A N 1
ATOM 754 C CA . GLY A 1 102 ? -2.141 -16.543 2.726 1.00 80.88 102 GLY A CA 1
ATOM 755 C C . GLY A 1 102 ? -0.667 -16.147 2.724 1.00 80.88 102 GLY A C 1
ATOM 756 O O . GLY A 1 102 ? -0.342 -14.965 2.627 1.00 80.88 102 GLY A O 1
ATOM 757 N N . GLU A 1 103 ? 0.202 -17.151 2.805 1.00 78.81 103 GLU A N 1
ATOM 758 C CA . GLU A 1 103 ? 1.657 -16.979 2.812 1.00 78.81 103 GLU A CA 1
ATOM 759 C C . GLU A 1 103 ? 2.212 -17.087 1.390 1.00 78.81 103 GLU A C 1
ATOM 761 O O . GLU A 1 103 ? 1.915 -18.041 0.666 1.00 78.81 103 GLU A O 1
ATOM 766 N N . THR A 1 104 ? 3.028 -16.121 0.975 1.00 74.75 104 THR A N 1
ATOM 767 C CA . THR A 1 104 ? 3.667 -16.138 -0.347 1.00 74.75 104 THR A CA 1
ATOM 768 C C . THR A 1 104 ? 4.857 -17.100 -0.350 1.00 74.75 104 THR A C 1
ATOM 770 O O . THR A 1 104 ? 5.761 -16.982 0.476 1.00 74.75 104 THR A O 1
ATOM 773 N N . GLU A 1 105 ? 4.897 -18.044 -1.293 1.00 74.75 105 GLU A N 1
ATOM 774 C CA . GLU A 1 105 ? 6.068 -18.904 -1.489 1.00 74.75 105 GLU A CA 1
ATOM 775 C C . GLU A 1 105 ? 7.260 -18.107 -2.031 1.00 74.75 105 GLU A C 1
ATOM 777 O O . GLU A 1 105 ? 7.113 -17.136 -2.780 1.00 74.75 105 GLU A O 1
ATOM 782 N N . HIS A 1 106 ? 8.472 -18.571 -1.717 1.00 59.31 106 HIS A N 1
ATOM 783 C CA . HIS A 1 106 ? 9.684 -18.036 -2.330 1.00 59.31 106 HIS A CA 1
ATOM 784 C C . HIS A 1 106 ? 9.646 -18.172 -3.861 1.00 59.31 106 HIS A C 1
ATOM 786 O O . HIS A 1 106 ? 9.270 -19.213 -4.400 1.00 59.31 106 HIS A O 1
ATOM 792 N N . GLY A 1 107 ? 10.099 -17.125 -4.556 1.00 59.72 107 GLY A N 1
ATOM 793 C CA . GLY A 1 107 ? 10.127 -17.078 -6.022 1.00 59.72 107 GLY A CA 1
ATOM 794 C C . GLY A 1 107 ? 9.015 -16.241 -6.654 1.00 59.72 107 GLY A C 1
ATOM 795 O O . GLY A 1 107 ? 8.638 -16.510 -7.792 1.00 59.72 107 GLY A O 1
ATOM 796 N N . ALA A 1 108 ? 8.488 -15.241 -5.939 1.00 66.19 108 ALA A N 1
ATOM 797 C CA . ALA A 1 108 ? 7.639 -14.226 -6.554 1.00 66.19 108 ALA A CA 1
ATOM 798 C C . ALA A 1 108 ? 8.392 -13.519 -7.695 1.00 66.19 108 ALA A C 1
ATOM 800 O O . ALA A 1 108 ? 9.526 -13.069 -7.522 1.00 66.19 108 ALA A O 1
ATOM 801 N N . ASP A 1 109 ? 7.749 -13.434 -8.857 1.00 62.44 109 ASP A N 1
ATOM 802 C CA . ASP A 1 109 ? 8.268 -12.746 -10.033 1.00 62.44 109 ASP A CA 1
ATOM 803 C C . ASP A 1 109 ? 7.689 -11.330 -10.081 1.00 62.44 109 ASP A C 1
ATOM 805 O O . ASP A 1 109 ? 6.466 -11.141 -10.109 1.00 62.44 109 ASP A O 1
ATOM 809 N N . ILE A 1 110 ? 8.577 -10.338 -10.059 1.00 67.94 110 ILE A N 1
ATOM 810 C CA . ILE A 1 110 ? 8.234 -8.921 -10.131 1.00 67.94 110 ILE A CA 1
ATOM 811 C C . ILE A 1 110 ? 8.723 -8.400 -11.475 1.00 67.94 110 ILE A C 1
ATOM 813 O O . ILE A 1 110 ? 9.920 -8.369 -11.756 1.00 67.94 110 ILE A O 1
ATOM 817 N N . GLY A 1 111 ? 7.780 -7.931 -12.281 1.00 64.94 111 GLY A N 1
ATOM 818 C CA . GLY A 1 111 ? 8.042 -7.344 -13.582 1.00 64.94 111 GLY A CA 1
ATOM 819 C C . GLY A 1 111 ? 7.317 -6.022 -13.778 1.00 64.94 111 GLY A C 1
ATOM 820 O O . GLY A 1 111 ? 6.532 -5.553 -12.947 1.00 64.94 111 GLY A O 1
ATOM 821 N N . ILE A 1 112 ? 7.563 -5.429 -14.936 1.00 76.00 112 ILE A N 1
ATOM 822 C CA . ILE A 1 112 ? 6.835 -4.264 -15.424 1.00 76.00 112 ILE A CA 1
ATOM 823 C C . ILE A 1 112 ? 6.245 -4.592 -16.791 1.00 76.00 112 ILE A C 1
ATOM 825 O O . ILE A 1 112 ? 6.850 -5.303 -17.592 1.00 76.00 112 ILE A O 1
ATOM 829 N N . ILE A 1 113 ? 5.054 -4.077 -17.056 1.00 71.06 113 ILE A N 1
ATOM 830 C CA . ILE A 1 113 ? 4.514 -3.979 -18.406 1.00 71.06 113 ILE A CA 1
ATOM 831 C C . ILE A 1 113 ? 4.800 -2.553 -18.857 1.00 71.06 113 ILE A C 1
ATOM 833 O O . ILE A 1 113 ? 4.162 -1.618 -18.376 1.00 71.06 113 ILE A O 1
ATOM 837 N N . ASP A 1 114 ? 5.787 -2.403 -19.733 1.00 69.06 114 ASP A N 1
ATOM 838 C CA . ASP A 1 114 ? 6.143 -1.127 -20.344 1.00 69.06 114 ASP A CA 1
ATOM 839 C C . ASP A 1 114 ? 5.334 -0.931 -21.637 1.00 69.06 114 ASP A C 1
ATOM 841 O O . ASP A 1 114 ? 5.375 -1.772 -22.539 1.00 69.06 114 ASP A O 1
ATOM 845 N N . TYR A 1 115 ? 4.573 0.164 -21.723 1.00 73.81 115 TYR A N 1
ATOM 846 C CA . TYR A 1 115 ? 3.789 0.515 -22.912 1.00 73.81 115 TYR A CA 1
ATOM 847 C C . TYR A 1 115 ? 4.547 1.447 -23.877 1.00 73.81 115 TYR A C 1
ATOM 849 O O . TYR A 1 115 ? 3.962 1.961 -24.842 1.00 73.81 115 TYR A O 1
ATOM 857 N N . SER A 1 116 ? 5.835 1.692 -23.625 1.00 71.56 116 SER A N 1
ATOM 858 C CA . SER A 1 116 ? 6.693 2.544 -24.446 1.00 71.56 116 SER A CA 1
ATOM 859 C C . SER A 1 116 ? 6.870 1.990 -25.855 1.00 71.56 116 SER A C 1
ATOM 861 O O . SER A 1 116 ? 6.900 0.779 -26.088 1.00 71.56 116 SER A O 1
ATOM 863 N N . ARG A 1 117 ? 7.002 2.892 -26.831 1.00 70.88 117 ARG A N 1
ATOM 864 C CA . ARG A 1 117 ? 7.245 2.519 -28.229 1.00 70.88 117 ARG A CA 1
ATOM 865 C C . ARG A 1 117 ? 8.563 3.117 -28.696 1.00 70.88 117 ARG A C 1
ATOM 867 O O . ARG A 1 117 ? 8.810 4.304 -28.511 1.00 70.88 117 ARG A O 1
ATOM 874 N N . LYS A 1 118 ? 9.394 2.291 -29.328 1.00 75.38 118 LYS A N 1
ATOM 875 C CA . LYS A 1 118 ? 10.570 2.753 -30.068 1.00 75.38 118 LYS A CA 1
ATOM 876 C C . LYS A 1 118 ? 10.149 2.959 -31.518 1.00 75.38 118 LYS A C 1
ATOM 878 O O . LYS A 1 118 ? 9.699 2.007 -32.151 1.00 75.38 118 LYS A O 1
ATOM 883 N N . GLU A 1 119 ? 10.244 4.183 -32.015 1.00 66.56 119 GLU A N 1
ATOM 884 C CA . GLU A 1 119 ? 9.947 4.517 -33.407 1.00 66.56 119 GLU A CA 1
ATOM 885 C C . GLU A 1 119 ? 11.223 5.017 -34.078 1.00 66.56 119 GLU A C 1
ATOM 887 O O . GLU A 1 119 ? 11.881 5.936 -33.588 1.00 66.56 119 GLU A O 1
ATOM 892 N N . THR A 1 120 ? 11.584 4.384 -35.192 1.00 67.50 120 THR A N 1
ATOM 893 C CA . THR A 1 120 ? 12.695 4.814 -36.041 1.00 67.50 120 THR A CA 1
ATOM 894 C C . THR A 1 120 ? 12.117 5.547 -37.238 1.00 67.50 120 THR A C 1
ATOM 896 O O . THR A 1 120 ? 11.273 4.998 -37.949 1.00 67.50 120 THR A O 1
ATOM 899 N N . ASP A 1 121 ? 12.532 6.794 -37.437 1.00 73.12 121 ASP A N 1
ATOM 900 C CA . ASP A 1 121 ? 12.077 7.591 -38.568 1.00 73.12 121 ASP A CA 1
ATOM 901 C C . ASP A 1 121 ? 12.703 7.128 -39.897 1.00 73.12 121 ASP A C 1
ATOM 903 O O . ASP A 1 121 ? 13.605 6.288 -39.952 1.00 73.12 121 ASP A O 1
ATOM 907 N N . GLN A 1 122 ? 12.223 7.700 -41.003 1.00 64.56 122 GLN A N 1
ATOM 908 C CA . GLN A 1 122 ? 12.715 7.401 -42.353 1.00 64.56 122 GLN A CA 1
ATOM 909 C C . GLN A 1 122 ? 14.189 7.790 -42.590 1.00 64.56 122 GLN A C 1
ATOM 911 O O . GLN A 1 122 ? 14.745 7.458 -43.635 1.00 64.56 122 GLN A O 1
ATOM 916 N N . PHE A 1 123 ? 14.812 8.500 -41.646 1.00 70.19 123 PHE A N 1
ATOM 917 C CA . PHE A 1 123 ? 16.207 8.929 -41.687 1.00 70.19 123 PHE A CA 1
ATOM 918 C C . PHE A 1 123 ? 17.105 8.088 -40.762 1.00 70.19 123 PHE A C 1
ATOM 920 O O . PHE A 1 123 ? 18.302 8.353 -40.662 1.00 70.19 123 PHE A O 1
ATOM 927 N N . GLY A 1 124 ? 16.558 7.046 -40.124 1.00 67.06 124 GLY A N 1
ATOM 928 C CA . GLY A 1 124 ? 17.296 6.120 -39.266 1.00 67.06 124 GLY A CA 1
ATOM 929 C C . GLY A 1 124 ? 17.470 6.596 -37.821 1.00 67.06 124 GLY A C 1
ATOM 930 O O . GLY A 1 124 ? 18.168 5.936 -37.048 1.00 67.06 124 GLY A O 1
ATOM 931 N N . VAL A 1 125 ? 16.834 7.700 -37.418 1.00 66.75 125 VAL A N 1
ATOM 932 C CA . VAL A 1 125 ? 16.864 8.182 -36.034 1.00 66.75 125 VAL A CA 1
ATOM 933 C C . VAL A 1 125 ? 15.834 7.407 -35.224 1.00 66.75 125 VAL A C 1
ATOM 935 O O . VAL A 1 125 ? 14.635 7.461 -35.486 1.00 66.75 125 VAL A O 1
ATOM 938 N N . THR A 1 126 ? 16.307 6.665 -34.223 1.00 67.25 126 THR A N 1
ATOM 939 C CA . THR A 1 126 ? 15.435 5.938 -33.294 1.00 67.25 126 THR A CA 1
ATOM 940 C C . THR A 1 126 ? 15.098 6.830 -32.111 1.00 67.25 126 THR A C 1
ATOM 942 O O . THR A 1 126 ? 15.976 7.183 -31.326 1.00 67.25 126 THR A O 1
ATOM 945 N N . SER A 1 127 ? 13.821 7.169 -31.971 1.00 69.38 127 SER A N 1
ATOM 946 C CA . SER A 1 127 ? 13.272 7.861 -30.809 1.00 69.38 127 SER A CA 1
ATOM 947 C C . SER A 1 127 ? 12.517 6.871 -29.925 1.00 69.38 127 SER A C 1
ATOM 949 O O . SER A 1 127 ? 11.833 5.963 -30.404 1.00 69.38 127 SER A O 1
ATOM 951 N N . VAL A 1 128 ? 12.674 7.010 -28.611 1.00 68.19 128 VAL A N 1
ATOM 952 C CA . VAL A 1 128 ? 11.899 6.246 -27.633 1.00 68.19 128 VAL A CA 1
ATOM 953 C C . VAL A 1 128 ? 10.833 7.177 -27.087 1.00 68.19 128 VAL A C 1
ATOM 955 O O . VAL A 1 128 ? 11.154 8.171 -26.441 1.00 68.19 128 VAL A O 1
ATOM 958 N N . VAL A 1 129 ? 9.569 6.868 -27.363 1.00 71.00 129 VAL A N 1
ATOM 959 C CA . VAL A 1 129 ? 8.442 7.543 -26.723 1.00 71.00 129 VAL A CA 1
ATOM 960 C C . VAL A 1 129 ? 8.107 6.751 -25.470 1.00 71.00 129 VAL A C 1
ATOM 962 O O . VAL A 1 129 ? 7.449 5.707 -25.541 1.00 71.00 129 VAL A O 1
ATOM 965 N N . GLU A 1 130 ? 8.615 7.235 -24.339 1.00 65.94 130 GLU A N 1
ATOM 966 C CA . GLU A 1 130 ? 8.322 6.678 -23.021 1.00 65.94 130 GLU A CA 1
ATOM 967 C C . GLU A 1 130 ? 6.833 6.864 -22.697 1.00 65.94 130 GLU A C 1
ATOM 969 O O . GLU A 1 130 ? 6.263 7.943 -22.891 1.00 65.94 130 GLU A O 1
ATOM 974 N N . ARG A 1 131 ? 6.172 5.791 -22.259 1.00 72.06 131 ARG A N 1
ATOM 975 C CA . ARG A 1 131 ? 4.767 5.801 -21.831 1.00 72.06 131 ARG A CA 1
ATOM 976 C C . ARG A 1 131 ? 4.647 5.269 -20.408 1.00 72.06 131 ARG A C 1
ATOM 978 O O . ARG A 1 131 ? 5.616 4.812 -19.816 1.00 72.06 131 ARG A O 1
ATOM 985 N N . ALA A 1 132 ? 3.433 5.329 -19.861 1.00 61.41 132 ALA A N 1
ATOM 986 C CA . ALA A 1 132 ? 3.139 4.725 -18.569 1.00 61.41 132 ALA A CA 1
ATOM 987 C C . ALA A 1 132 ? 3.560 3.245 -18.551 1.00 61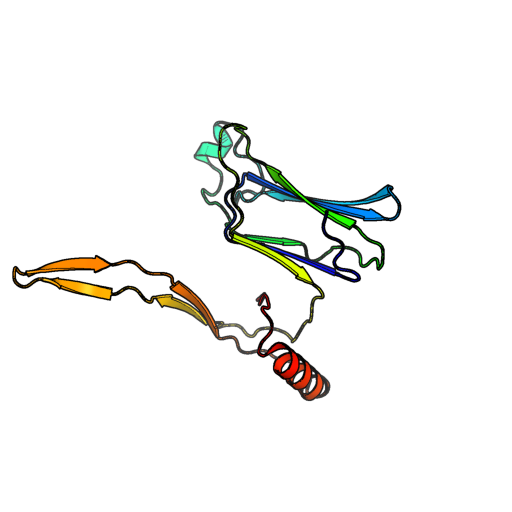.41 132 ALA A C 1
ATOM 989 O O . ALA A 1 132 ? 3.497 2.559 -19.572 1.00 61.41 132 ALA A O 1
ATOM 990 N N . PHE A 1 133 ? 3.938 2.750 -17.379 1.00 60.22 133 PHE A N 1
ATOM 991 C CA . PHE A 1 133 ? 4.188 1.335 -17.140 1.00 60.22 133 PHE A CA 1
ATOM 992 C C . PHE A 1 133 ? 3.279 0.850 -16.009 1.00 60.22 133 PHE A C 1
ATOM 994 O O . PHE A 1 133 ? 2.880 1.627 -15.142 1.00 60.22 133 PHE A O 1
ATOM 1001 N N . ALA A 1 134 ? 2.943 -0.437 -16.008 1.00 65.38 134 ALA A N 1
ATOM 1002 C CA . ALA A 1 134 ? 2.212 -1.068 -14.913 1.00 65.38 134 ALA A CA 1
ATOM 1003 C C . ALA A 1 134 ? 3.110 -2.086 -14.207 1.00 65.38 134 ALA A C 1
ATOM 1005 O O . ALA A 1 134 ? 3.720 -2.935 -14.859 1.00 65.38 134 ALA A O 1
ATOM 1006 N N . LYS A 1 135 ? 3.181 -2.032 -12.874 1.00 65.25 135 LYS A N 1
ATOM 1007 C CA . LYS A 1 135 ? 3.842 -3.084 -12.091 1.00 65.25 135 LYS A CA 1
ATOM 1008 C C . LYS A 1 135 ? 3.031 -4.375 -12.193 1.00 65.25 135 LYS A C 1
ATOM 1010 O O . LYS A 1 135 ? 1.809 -4.355 -12.055 1.00 65.25 135 LYS A O 1
ATOM 1015 N N . ARG A 1 136 ? 3.712 -5.497 -12.419 1.00 71.94 136 ARG A N 1
ATOM 1016 C CA . ARG A 1 136 ? 3.117 -6.835 -12.450 1.00 71.94 136 ARG A CA 1
ATOM 1017 C C . ARG A 1 136 ? 3.837 -7.722 -11.446 1.00 71.94 136 ARG A C 1
ATOM 1019 O O . ARG A 1 136 ? 5.054 -7.835 -11.489 1.00 71.94 136 ARG A O 1
ATOM 1026 N N . MET A 1 137 ? 3.070 -8.389 -10.595 1.00 74.06 137 MET A N 1
ATOM 1027 C CA . MET A 1 137 ? 3.573 -9.395 -9.666 1.00 74.06 137 MET A CA 1
ATOM 1028 C C . MET A 1 137 ? 2.905 -10.731 -9.975 1.00 74.06 137 MET A C 1
ATOM 1030 O O . MET A 1 137 ? 1.690 -10.788 -10.167 1.00 74.06 137 MET A O 1
ATOM 1034 N N . THR A 1 138 ? 3.697 -11.796 -10.033 1.00 74.75 138 THR A N 1
ATOM 1035 C CA . THR A 1 138 ? 3.202 -13.174 -10.082 1.00 74.75 138 THR A CA 1
ATOM 1036 C C . THR A 1 138 ? 3.757 -13.909 -8.874 1.00 74.75 138 THR A C 1
ATOM 1038 O O . THR A 1 138 ? 4.964 -14.095 -8.758 1.00 74.75 138 THR A O 1
ATOM 1041 N N . ALA A 1 139 ? 2.876 -14.323 -7.970 1.00 75.81 139 ALA A N 1
ATOM 1042 C CA . ALA A 1 139 ? 3.250 -14.980 -6.727 1.00 75.81 139 ALA A CA 1
ATOM 1043 C C . ALA A 1 139 ? 2.444 -16.266 -6.545 1.00 75.81 139 ALA A C 1
ATOM 1045 O O . ALA A 1 139 ? 1.274 -16.341 -6.929 1.00 75.81 139 ALA A O 1
ATOM 1046 N N . ARG A 1 140 ? 3.082 -17.287 -5.971 1.00 79.88 140 ARG A N 1
ATOM 1047 C CA . ARG A 1 140 ? 2.398 -18.496 -5.506 1.00 79.88 140 ARG A CA 1
ATOM 1048 C C . ARG A 1 140 ? 2.052 -18.293 -4.043 1.00 79.88 140 ARG A C 1
ATOM 1050 O O . ARG A 1 140 ? 2.906 -17.857 -3.280 1.00 79.88 140 ARG A O 1
ATOM 1057 N N . VAL A 1 141 ? 0.809 -18.576 -3.672 1.00 81.50 141 VAL A N 1
ATOM 1058 C CA . VAL A 1 141 ? 0.320 -18.369 -2.307 1.00 81.50 141 VAL A CA 1
ATOM 1059 C C . VAL A 1 141 ? -0.140 -19.700 -1.738 1.00 81.50 141 VAL A C 1
ATOM 1061 O O . VAL A 1 141 ? -0.945 -20.400 -2.355 1.00 81.50 141 VAL A O 1
ATOM 1064 N N . VAL A 1 142 ? 0.367 -20.032 -0.557 1.00 83.50 142 VAL A N 1
ATOM 1065 C CA . VAL A 1 142 ? -0.053 -21.183 0.236 1.00 83.50 142 VAL A CA 1
ATOM 1066 C C . VAL A 1 142 ? -1.119 -20.727 1.220 1.00 83.50 142 VAL A C 1
ATOM 1068 O O . VAL A 1 142 ? -0.949 -19.757 1.958 1.00 83.50 142 VAL A O 1
ATOM 1071 N N . MET A 1 143 ? -2.233 -21.451 1.241 1.00 86.62 143 MET A N 1
ATOM 1072 C CA . MET A 1 143 ? -3.333 -21.219 2.171 1.00 86.62 143 MET A CA 1
ATOM 1073 C C . MET A 1 143 ? -3.971 -22.540 2.587 1.00 86.62 143 MET A C 1
ATOM 1075 O O . MET A 1 143 ? -3.820 -23.566 1.919 1.00 86.62 143 MET A O 1
ATOM 1079 N N . GLN A 1 144 ? -4.708 -22.515 3.695 1.00 84.81 144 GLN A N 1
ATOM 1080 C CA . GLN A 1 144 ? -5.501 -23.664 4.118 1.00 84.81 144 GLN A CA 1
ATOM 1081 C C . GLN A 1 144 ? -6.642 -23.922 3.129 1.00 84.81 144 GLN A C 1
ATOM 1083 O O . GLN A 1 144 ? -7.275 -22.987 2.643 1.00 84.81 144 GLN A O 1
ATOM 1088 N N . THR A 1 145 ? -6.957 -25.194 2.875 1.00 83.81 145 THR A N 1
ATOM 1089 C CA . THR A 1 145 ? -8.030 -25.587 1.944 1.00 83.81 145 THR A CA 1
ATOM 1090 C C . THR A 1 145 ? -9.385 -24.983 2.317 1.00 83.81 145 THR A C 1
ATOM 1092 O O . THR A 1 145 ? -10.154 -24.616 1.436 1.00 83.81 145 THR A O 1
ATOM 1095 N N . SER A 1 146 ? -9.658 -24.816 3.614 1.00 87.19 146 SER A N 1
ATOM 1096 C CA . SER A 1 146 ? -10.875 -24.175 4.127 1.00 87.19 146 SER A CA 1
ATOM 1097 C C . SER A 1 146 ? -11.022 -22.704 3.722 1.00 87.19 146 SER A C 1
ATOM 1099 O O . SER A 1 146 ? -12.143 -22.213 3.672 1.00 87.19 146 SER A O 1
ATOM 1101 N N . ALA A 1 147 ? -9.923 -22.006 3.421 1.00 84.31 1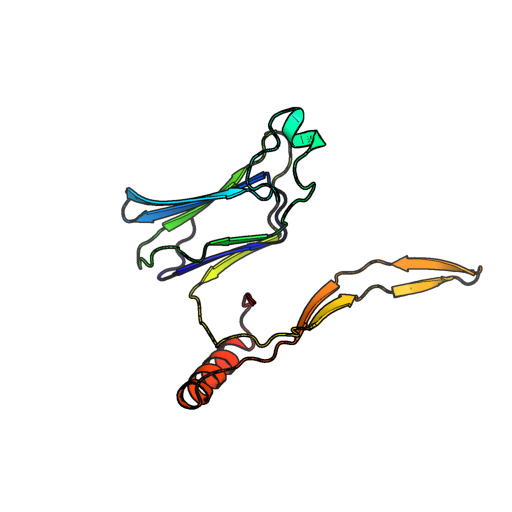47 ALA A N 1
ATOM 1102 C CA . ALA A 1 147 ? -9.930 -20.588 3.064 1.00 84.31 147 ALA A CA 1
ATOM 1103 C C . ALA A 1 147 ? -10.135 -20.335 1.558 1.00 84.31 147 ALA A C 1
ATOM 1105 O O . ALA A 1 147 ? -10.402 -19.200 1.166 1.00 84.31 147 ALA A O 1
ATOM 1106 N N . ILE A 1 148 ? -10.034 -21.367 0.708 1.00 86.44 148 ILE A N 1
ATOM 1107 C CA . ILE A 1 148 ? -10.039 -21.220 -0.759 1.00 86.44 148 ILE A CA 1
ATOM 1108 C C . ILE A 1 148 ? -11.333 -20.566 -1.256 1.00 86.44 148 ILE A C 1
ATOM 1110 O O . ILE A 1 148 ? -11.279 -19.603 -2.023 1.00 86.44 148 ILE A O 1
ATOM 1114 N N . ASP A 1 149 ? -12.489 -21.053 -0.802 1.00 87.94 149 ASP A N 1
ATOM 1115 C CA . ASP A 1 149 ? -13.789 -20.537 -1.248 1.00 87.94 149 ASP A CA 1
ATOM 1116 C C . ASP A 1 149 ? -14.007 -19.085 -0.803 1.00 87.94 149 ASP A C 1
ATOM 1118 O O . ASP A 1 149 ? -14.524 -18.265 -1.565 1.00 87.94 149 ASP A O 1
ATOM 1122 N N . ASP A 1 150 ? -13.583 -18.743 0.415 1.00 86.06 150 ASP A N 1
ATOM 1123 C CA . ASP A 1 150 ? -13.672 -17.380 0.943 1.00 86.06 150 ASP A CA 1
ATOM 1124 C C . ASP A 1 150 ? -12.773 -16.416 0.174 1.00 86.06 150 ASP A C 1
ATOM 1126 O O . ASP A 1 150 ? -13.221 -15.339 -0.230 1.00 86.06 150 ASP A O 1
ATOM 1130 N N . VAL A 1 151 ? -11.526 -16.803 -0.089 1.00 85.69 151 VAL A N 1
ATOM 1131 C CA . VAL A 1 151 ? -10.597 -16.008 -0.896 1.00 85.69 151 VAL A CA 1
ATOM 1132 C C . VAL A 1 151 ? -11.157 -15.815 -2.304 1.00 85.69 151 VAL A C 1
ATOM 1134 O O . VAL A 1 151 ? -11.263 -14.679 -2.763 1.00 85.69 151 VAL A O 1
ATOM 1137 N N . ALA A 1 152 ? -11.584 -16.887 -2.976 1.00 86.06 152 ALA A N 1
ATOM 1138 C CA . ALA A 1 152 ? -12.114 -16.813 -4.336 1.00 86.06 152 ALA A CA 1
ATOM 1139 C C . ALA A 1 152 ? -13.337 -15.885 -4.435 1.00 86.06 152 ALA A C 1
ATOM 1141 O O . ALA A 1 152 ? -13.426 -15.074 -5.362 1.00 86.06 152 ALA A O 1
ATOM 1142 N N . ARG A 1 153 ? -14.252 -15.943 -3.457 1.00 87.25 153 ARG A N 1
ATOM 1143 C CA . ARG A 1 153 ? -15.409 -15.037 -3.380 1.00 87.25 153 ARG A CA 1
ATOM 1144 C C . ARG A 1 153 ? -14.996 -13.578 -3.205 1.00 87.25 153 ARG A C 1
ATOM 1146 O O . ARG A 1 153 ? -15.518 -12.721 -3.918 1.00 87.25 153 ARG A O 1
ATOM 1153 N N . ASN A 1 154 ? -14.063 -13.292 -2.297 1.00 84.94 154 ASN A N 1
ATOM 1154 C CA . ASN A 1 154 ? -13.583 -11.927 -2.069 1.00 84.94 154 ASN A CA 1
ATOM 1155 C C . ASN A 1 154 ? -12.880 -11.363 -3.313 1.00 84.94 154 ASN A C 1
ATOM 1157 O O . ASN A 1 154 ? -13.185 -10.252 -3.743 1.00 84.94 154 ASN A O 1
ATOM 1161 N N . LEU A 1 155 ? -12.019 -12.151 -3.963 1.00 84.69 155 LEU A N 1
ATOM 1162 C CA . LEU A 1 155 ? -11.364 -11.761 -5.216 1.00 84.69 155 LEU A CA 1
ATOM 1163 C C . LEU A 1 155 ? -12.378 -11.475 -6.332 1.00 84.69 155 LEU A C 1
ATOM 1165 O O . LEU A 1 155 ? -12.274 -10.467 -7.031 1.00 84.69 155 LEU A O 1
ATOM 1169 N N . ALA A 1 156 ? -13.398 -12.324 -6.475 1.00 84.81 156 ALA A N 1
ATOM 1170 C CA . ALA A 1 156 ? -14.446 -12.143 -7.477 1.00 84.81 156 ALA A CA 1
ATOM 1171 C C . ALA A 1 156 ? -15.304 -10.890 -7.229 1.00 84.81 156 ALA A C 1
ATOM 1173 O O . ALA A 1 156 ? -15.776 -10.270 -8.192 1.00 84.81 156 ALA A O 1
ATOM 1174 N N . ALA A 1 157 ? -15.505 -10.516 -5.961 1.00 83.50 157 ALA A N 1
ATOM 1175 C CA . ALA A 1 157 ? -16.200 -9.293 -5.567 1.00 83.50 157 ALA A CA 1
ATOM 1176 C C . ALA A 1 157 ? -15.368 -8.033 -5.863 1.00 83.50 157 ALA A C 1
ATOM 1178 O O . ALA A 1 157 ? -15.921 -7.015 -6.273 1.00 83.50 157 ALA A O 1
ATOM 1179 N N . LEU A 1 158 ? -14.042 -8.116 -5.725 1.00 81.62 158 LEU A N 1
ATOM 1180 C CA . LEU A 1 158 ? -13.110 -7.004 -5.945 1.00 81.62 158 LEU A CA 1
ATOM 1181 C C . LEU A 1 158 ? -12.702 -6.808 -7.416 1.00 81.62 158 LEU A C 1
ATOM 1183 O O . LEU A 1 158 ? -11.977 -5.868 -7.721 1.00 81.62 158 LEU A O 1
ATOM 1187 N N . ARG A 1 159 ? -13.187 -7.639 -8.350 1.00 76.12 159 ARG A N 1
ATOM 1188 C CA . ARG A 1 159 ? -12.733 -7.681 -9.759 1.00 76.12 159 ARG A CA 1
ATOM 1189 C C . ARG A 1 159 ? -12.754 -6.350 -10.527 1.00 76.12 159 ARG A C 1
ATOM 1191 O O . ARG A 1 159 ? -12.042 -6.217 -11.514 1.00 76.12 159 ARG A O 1
ATOM 1198 N N . ALA A 1 160 ? -13.618 -5.416 -10.135 1.00 75.62 160 ALA A N 1
ATOM 1199 C CA . ALA A 1 160 ? -13.778 -4.108 -10.778 1.00 75.62 160 ALA A CA 1
ATOM 1200 C C . ALA A 1 160 ? -13.554 -2.946 -9.797 1.00 75.62 160 ALA A C 1
ATOM 1202 O O . ALA A 1 160 ? -13.859 -1.799 -10.116 1.00 75.62 160 ALA A O 1
ATOM 1203 N N . SER A 1 161 ? -13.034 -3.251 -8.609 1.00 76.56 161 SER A N 1
ATOM 1204 C CA . SER A 1 161 ? -12.725 -2.272 -7.577 1.00 76.56 161 SER A CA 1
ATOM 1205 C C . SER A 1 161 ? -11.215 -2.040 -7.555 1.00 76.56 161 SER A C 1
ATOM 1207 O O . SER A 1 161 ? -10.457 -3.011 -7.581 1.00 76.56 161 SER A O 1
ATOM 1209 N N . PRO A 1 162 ? -10.742 -0.784 -7.501 1.00 70.75 162 PRO A N 1
ATOM 1210 C CA . PRO A 1 162 ? -9.325 -0.517 -7.312 1.00 70.75 162 PRO A CA 1
ATOM 1211 C C . PRO A 1 162 ? -8.894 -1.049 -5.942 1.00 70.75 162 PRO A C 1
ATOM 1213 O O . PRO A 1 162 ? -9.475 -0.697 -4.916 1.00 70.75 162 PRO A O 1
ATOM 1216 N N . VAL A 1 163 ? -7.883 -1.913 -5.935 1.00 78.75 163 VAL A N 1
ATOM 1217 C CA . VAL A 1 163 ? -7.318 -2.518 -4.727 1.00 78.75 163 VAL A CA 1
ATOM 1218 C C . VAL A 1 163 ? -5.804 -2.406 -4.755 1.00 78.75 163 VAL A C 1
ATOM 1220 O O . VAL A 1 163 ? -5.190 -2.399 -5.823 1.00 78.75 163 VAL A O 1
ATOM 1223 N N . LEU A 1 164 ? -5.207 -2.333 -3.570 1.00 82.19 164 LEU A N 1
ATOM 1224 C CA . LEU A 1 164 ? -3.766 -2.391 -3.406 1.00 82.19 164 LEU A CA 1
ATOM 1225 C C . LEU A 1 164 ? -3.357 -3.809 -3.009 1.00 82.19 164 LEU A C 1
ATOM 1227 O O . LEU A 1 164 ? -3.812 -4.326 -1.992 1.00 82.19 164 LEU A O 1
ATOM 1231 N N . TRP A 1 165 ? -2.475 -4.407 -3.805 1.00 79.12 165 TRP A N 1
ATOM 1232 C CA . TRP A 1 165 ? -1.836 -5.681 -3.494 1.00 79.12 165 TRP A CA 1
ATOM 1233 C C . TRP A 1 165 ? -0.544 -5.431 -2.720 1.00 79.12 165 TRP A C 1
ATOM 1235 O O . TRP A 1 165 ? 0.286 -4.632 -3.153 1.00 79.12 165 TRP A O 1
ATOM 1245 N N . ILE A 1 166 ? -0.388 -6.112 -1.586 1.00 76.75 166 ILE A N 1
ATOM 1246 C CA . ILE A 1 166 ? 0.795 -6.042 -0.725 1.00 76.75 166 ILE A CA 1
ATOM 1247 C C . ILE A 1 166 ? 1.358 -7.460 -0.634 1.00 76.75 166 ILE A C 1
ATOM 1249 O O . ILE A 1 166 ? 0.618 -8.384 -0.294 1.00 76.75 166 ILE A O 1
ATOM 1253 N N . GLY A 1 167 ? 2.635 -7.631 -0.964 1.00 67.81 167 GLY A N 1
ATOM 1254 C CA . GLY A 1 167 ? 3.334 -8.913 -0.962 1.00 67.81 167 GLY A CA 1
ATOM 1255 C C . GLY A 1 167 ? 4.831 -8.744 -1.132 1.00 67.81 167 GLY A C 1
ATOM 1256 O O . GLY A 1 167 ? 5.266 -7.598 -1.394 1.00 67.81 167 GLY A O 1
#

pLDDT: mean 75.97, std 10.4, range [48.5, 91.31]

Sequence (167 aa):
GLAPGATDGGAVSDTDAESATVTLTVSGSQLYTRNQSFNVGGTAIDNWFSWFFEPVGRKSSLLFLDVPVYEAGVITVTMTRDNPADLVSCGALLFGRQFTIGETEHGADIGIIDYSRKETDQFGVTSVVERAFAKRMTARVVMQTSAIDDVARNLAALRASPVLWIG

Secondary structure (DSSP, 8-state):
-B--SS--EEEEEEEE-SEEEEEEEETTEEEEEEEEESBTTSS---SHHHHHHS---B-S-EEE--PPP-TTEEEEEEEE-SSTTSPPEEEEEEEE------EEPS--EEEEEE--EEEE-TTS-EEEE---EEEEEE--EE--GGGHHHHHHHHHHHTTS------

Foldseek 3Di:
DDQPFFFQKKKFAQKDFQKKKKWKDAPRRTPDIDMFGQAPQRDRCDDPCCVVPPDPDGHRMDMDRGHDTDRRIDMDMDTHHPDPPDDIDTPDIDTHYDDDQAAWDPDKDKDKAWPWDWDQDPVRDTDIRGDDIDIDIDTDGDDDPVCVVVSVVVCVVCVPPDDDDDD

Radius of gyration: 20.39 Å; chains: 1; bounding box: 45×52×63 Å